Protein AF-A0A519UIN7-F1 (afdb_monomer)

Radius of gyration: 30.74 Å; Cα contacts (8 Å, |Δi|>4): 20; chains: 1; bounding box: 62×39×63 Å

Secondary structure (DSSP, 8-state):
--HHHHHHHHHHHHHHHHHTT--------SS---------GGGSSSSSSTT--HHHHHHHHHHH-

pLDDT: mean 85.28, std 12.85, range [58.28, 98.56]

Sequence (65 aa):
MNKCLKSLLFLLLITPLISIAQNTAKIAPKREFRGVWVATVTNIDWPSRQGLTIDQQKAELIGIL

Mean predicted aligned error: 11.81 Å

Foldseek 3Di:
DDPVVVVVVVVVVCVVVVVVPPPPPPPPDPDDDDDDDADDVVQPRDDVDPPDDPVSRVVVVVVVD

Solvent-accessible surface area (backbone atoms only — not comparable to full-atom values): 4419 Å² total; per-residue (Å²): 135,55,72,67,61,56,52,52,54,53,54,66,68,53,57,68,68,62,66,74,67,63,75,76,78,74,78,72,67,98,70,73,95,81,84,80,88,77,46,57,71,91,36,72,66,37,50,92,56,87,88,63,51,72,67,57,45,49,52,53,56,59,72,73,110

Structure (mmCIF, N/CA/C/O backbone):
data_AF-A0A519UIN7-F1
#
_entry.id   AF-A0A519UIN7-F1
#
loop_
_atom_site.group_PDB
_atom_site.id
_atom_site.type_symbol
_atom_site.label_atom_id
_atom_site.label_alt_id
_atom_site.label_comp_id
_atom_site.label_asym_id
_atom_site.label_entity_id
_atom_site.label_seq_id
_atom_site.pdbx_PDB_ins_code
_atom_site.Cartn_x
_atom_site.Cartn_y
_atom_site.Cartn_z
_atom_site.occupancy
_atom_site.B_iso_or_equiv
_atom_site.auth_seq_id
_atom_site.auth_comp_id
_atom_site.auth_asym_id
_atom_site.auth_atom_id
_atom_site.pdbx_PDB_model_num
ATOM 1 N N . MET A 1 1 ? 45.931 29.992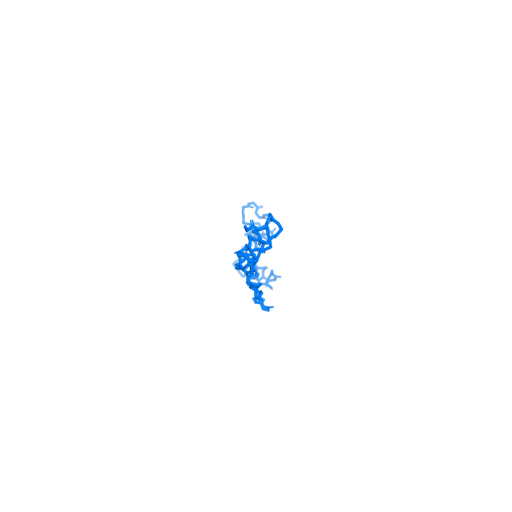 -44.403 1.00 58.28 1 MET A N 1
ATOM 2 C CA . MET A 1 1 ? 45.203 28.845 -43.815 1.00 58.28 1 MET A CA 1
ATOM 3 C C . MET A 1 1 ? 43.727 28.943 -44.169 1.00 58.28 1 MET A C 1
ATOM 5 O O . MET A 1 1 ? 43.034 29.846 -43.710 1.00 58.28 1 MET A O 1
ATOM 9 N N . ASN A 1 2 ? 43.307 28.079 -45.083 1.00 75.56 2 ASN A N 1
ATOM 10 C CA . ASN A 1 2 ? 42.129 28.219 -45.936 1.00 75.56 2 ASN A CA 1
ATOM 11 C C . ASN A 1 2 ? 40.862 28.069 -45.078 1.00 75.56 2 ASN A C 1
ATOM 13 O O . ASN A 1 2 ? 40.845 27.233 -44.178 1.00 75.56 2 ASN A O 1
ATOM 17 N N . LYS A 1 3 ? 39.812 28.868 -45.323 1.00 75.88 3 LYS A N 1
ATOM 18 C CA . LYS A 1 3 ? 38.584 28.888 -44.492 1.00 75.88 3 LYS A CA 1
ATOM 19 C C . LYS A 1 3 ? 37.994 27.484 -44.264 1.00 75.88 3 LYS A C 1
ATOM 21 O O . LYS A 1 3 ? 37.584 27.171 -43.153 1.00 75.88 3 LYS A O 1
ATOM 26 N N . CYS A 1 4 ? 38.067 26.626 -45.283 1.00 75.06 4 CYS A N 1
ATOM 27 C CA . CYS A 1 4 ? 37.653 25.222 -45.223 1.00 75.06 4 CYS A CA 1
ATOM 28 C C . CYS A 1 4 ? 38.448 24.404 -44.184 1.00 75.06 4 CYS A C 1
ATOM 30 O O . CYS A 1 4 ? 37.861 23.695 -43.374 1.00 75.06 4 CYS A O 1
ATOM 32 N N . LEU A 1 5 ? 39.774 24.582 -44.122 1.00 81.88 5 LEU A N 1
ATOM 33 C CA . LEU A 1 5 ? 40.645 23.856 -43.191 1.00 81.88 5 LEU A CA 1
ATOM 34 C C . LEU A 1 5 ? 40.381 24.248 -41.729 1.00 81.88 5 LEU A C 1
ATOM 36 O O . LEU A 1 5 ? 40.369 23.394 -40.849 1.00 81.88 5 LEU A O 1
ATOM 40 N N . LYS A 1 6 ? 40.115 25.536 -41.471 1.00 80.38 6 LYS A N 1
ATOM 41 C CA . LYS A 1 6 ? 39.746 26.020 -40.129 1.00 80.38 6 LYS A CA 1
ATOM 42 C C . LYS A 1 6 ? 38.376 25.499 -39.688 1.00 80.38 6 LYS A C 1
ATOM 44 O O . LYS A 1 6 ? 38.223 25.117 -38.534 1.00 80.38 6 LYS A O 1
ATOM 49 N N . SER A 1 7 ? 37.407 25.457 -40.605 1.00 77.62 7 SER A N 1
ATOM 50 C CA . SER A 1 7 ? 36.066 24.933 -40.319 1.00 77.62 7 SER A CA 1
ATOM 51 C C . SER A 1 7 ? 36.088 23.431 -40.030 1.00 77.62 7 SER A C 1
ATOM 53 O O . SER A 1 7 ? 35.364 22.972 -39.152 1.00 77.62 7 SER A O 1
ATOM 55 N N . LEU A 1 8 ? 36.945 22.678 -40.728 1.00 81.94 8 L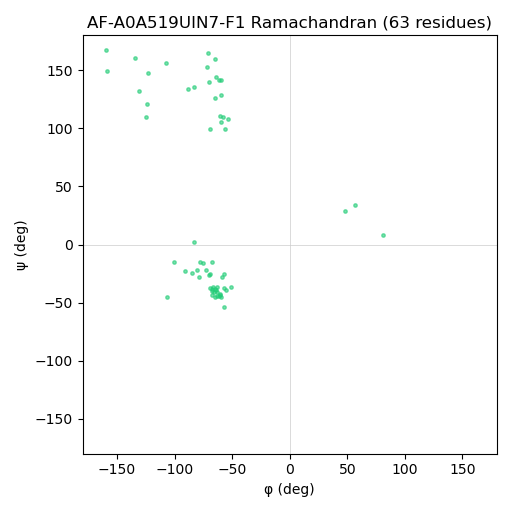EU A N 1
ATOM 56 C CA . LEU A 1 8 ? 37.114 21.244 -40.504 1.00 81.94 8 LEU A CA 1
ATOM 57 C C . LEU A 1 8 ? 37.739 20.959 -39.129 1.00 81.94 8 LEU A C 1
ATOM 59 O O . LEU A 1 8 ? 37.252 20.103 -38.398 1.00 81.94 8 LEU A O 1
ATOM 63 N N . LEU A 1 9 ? 38.770 21.722 -38.749 1.00 82.12 9 LEU A N 1
ATOM 64 C CA . LEU A 1 9 ? 39.412 21.612 -37.434 1.00 82.12 9 LEU A CA 1
ATOM 65 C C . LEU A 1 9 ? 38.460 21.978 -36.287 1.00 82.12 9 LEU A C 1
ATOM 67 O O . LEU A 1 9 ? 38.459 21.313 -35.257 1.00 82.12 9 LEU A O 1
ATOM 71 N N . PHE A 1 10 ? 37.623 23.001 -36.471 1.00 80.00 10 PHE A N 1
ATOM 72 C CA . PHE A 1 10 ? 36.625 23.399 -35.477 1.00 80.00 10 PHE A CA 1
ATOM 73 C C . PHE A 1 10 ? 35.549 22.322 -35.268 1.00 80.00 10 PHE A C 1
ATOM 75 O O . PHE A 1 10 ? 35.197 22.022 -34.130 1.00 80.00 10 PHE A O 1
ATOM 82 N N . LEU A 1 11 ? 35.078 21.685 -36.347 1.00 74.75 11 LEU A N 1
ATOM 83 C CA . LEU A 1 11 ? 34.104 20.593 -36.265 1.00 74.75 11 LEU A CA 1
ATOM 84 C C . LEU A 1 11 ? 34.670 19.381 -35.504 1.00 74.75 11 LEU A C 1
ATOM 86 O O . LEU A 1 11 ? 33.982 18.798 -34.671 1.00 74.75 11 LEU A O 1
ATOM 90 N N . LEU A 1 12 ? 35.942 19.053 -35.742 1.00 78.31 12 LEU A N 1
ATOM 91 C CA . LEU A 1 12 ? 36.639 17.918 -35.126 1.00 78.31 12 LEU A CA 1
ATOM 92 C C . LEU A 1 12 ? 36.917 18.131 -33.623 1.00 78.31 12 LEU A C 1
ATOM 94 O O . LEU A 1 12 ? 36.993 17.174 -32.857 1.00 78.31 12 LEU A O 1
ATOM 98 N N . LEU A 1 13 ? 37.021 19.388 -33.181 1.00 76.31 13 LEU A N 1
ATOM 99 C CA . LEU A 1 13 ? 37.202 19.743 -31.768 1.00 76.31 13 LEU A CA 1
ATOM 100 C C . LEU A 1 13 ? 35.893 19.731 -30.959 1.00 76.31 13 LEU A C 1
ATOM 102 O O . LEU A 1 13 ? 35.943 19.582 -29.741 1.00 76.31 13 LEU A O 1
ATOM 106 N N . ILE A 1 14 ? 34.730 19.858 -31.606 1.00 71.50 14 ILE A N 1
ATOM 107 C CA . ILE A 1 14 ? 33.420 19.905 -30.927 1.00 71.50 14 ILE A CA 1
ATOM 108 C C . ILE A 1 14 ? 32.785 18.514 -30.781 1.00 71.50 14 ILE A C 1
ATOM 110 O O . ILE A 1 14 ? 31.999 18.285 -29.863 1.00 71.50 14 ILE A O 1
ATOM 114 N N . THR A 1 15 ? 33.166 17.545 -31.616 1.00 65.06 15 THR A N 1
ATOM 115 C CA . THR A 1 15 ? 32.616 16.181 -31.581 1.00 65.06 15 THR A CA 1
ATOM 116 C C . THR A 1 15 ? 32.741 15.423 -30.244 1.00 65.06 15 THR A C 1
ATOM 118 O O . THR A 1 15 ? 31.775 14.740 -29.899 1.00 65.06 15 THR A O 1
ATOM 121 N N . PRO A 1 16 ? 33.823 15.516 -29.435 1.00 65.62 16 PRO A N 1
ATOM 122 C CA . PRO A 1 16 ? 33.903 14.743 -28.190 1.00 65.62 16 PRO A CA 1
ATOM 123 C C . PRO A 1 16 ? 33.020 15.289 -27.052 1.00 65.62 16 PRO A C 1
ATOM 125 O O . PRO A 1 16 ? 32.740 14.552 -26.110 1.00 65.62 16 PRO A O 1
ATOM 128 N N . LEU A 1 17 ? 32.534 16.537 -27.133 1.00 61.94 17 LEU A N 1
ATOM 129 C CA . LEU A 1 17 ? 31.650 17.126 -26.112 1.00 61.94 17 LEU A CA 1
ATOM 130 C C . LEU A 1 17 ? 30.256 16.479 -26.093 1.00 61.94 17 LEU A C 1
ATOM 132 O O . LEU A 1 17 ? 29.594 16.471 -25.059 1.00 61.94 17 LEU A O 1
ATOM 136 N N . ILE A 1 18 ? 29.819 15.901 -27.215 1.00 62.22 18 ILE A N 1
ATOM 137 C CA . ILE A 1 18 ? 28.489 15.289 -27.348 1.00 62.22 18 ILE A CA 1
ATOM 138 C C . ILE A 1 18 ? 28.458 13.887 -26.708 1.00 62.22 18 ILE A C 1
ATOM 140 O O . ILE A 1 18 ? 27.425 13.467 -26.190 1.00 62.22 18 ILE A O 1
ATOM 144 N N . SER A 1 19 ? 29.593 13.179 -26.659 1.00 61.22 19 SER A N 1
ATOM 145 C CA . SER A 1 19 ? 29.672 11.811 -26.114 1.00 61.22 19 SER A CA 1
ATOM 146 C C . SER A 1 19 ? 29.557 11.738 -24.587 1.00 61.22 19 SER A C 1
ATOM 148 O O . SER A 1 19 ? 29.167 10.703 -24.057 1.00 61.22 19 SER A O 1
ATOM 150 N N . ILE A 1 20 ? 29.848 12.827 -23.868 1.00 61.03 20 ILE A N 1
ATOM 151 C CA . ILE A 1 20 ? 29.754 12.885 -22.395 1.00 61.03 20 ILE A CA 1
ATOM 152 C C . ILE A 1 20 ? 28.291 13.044 -21.930 1.00 61.03 20 ILE A C 1
ATOM 154 O O . ILE A 1 20 ? 27.973 12.810 -20.769 1.00 61.03 20 ILE A O 1
ATOM 158 N N . ALA A 1 21 ? 27.378 13.409 -22.838 1.00 63.50 21 ALA A N 1
ATOM 159 C CA . ALA A 1 21 ? 25.956 13.589 -22.546 1.00 63.50 21 ALA A CA 1
ATOM 160 C C . ALA A 1 21 ? 25.149 12.277 -22.567 1.00 63.50 21 ALA A C 1
ATOM 162 O O . ALA A 1 21 ? 23.928 12.305 -22.391 1.00 63.50 21 ALA A O 1
ATOM 163 N N . GLN A 1 22 ? 25.793 11.125 -22.789 1.00 67.81 22 GLN A N 1
ATOM 164 C CA . GLN A 1 22 ? 25.110 9.839 -22.706 1.00 67.81 22 GLN A CA 1
ATOM 165 C C . GLN A 1 22 ? 24.746 9.554 -21.248 1.00 67.81 22 GLN A C 1
ATOM 167 O O . GLN A 1 22 ? 25.564 9.114 -20.444 1.00 67.81 22 GLN A O 1
ATOM 172 N N . ASN A 1 23 ? 23.483 9.830 -20.926 1.00 66.12 23 ASN A N 1
ATOM 173 C CA . ASN A 1 23 ? 22.830 9.401 -19.703 1.00 66.12 23 ASN A CA 1
ATOM 174 C C . ASN A 1 23 ? 23.019 7.881 -19.612 1.00 66.12 23 ASN A C 1
ATOM 176 O O . ASN A 1 23 ? 22.468 7.141 -20.430 1.00 66.12 23 ASN A O 1
ATOM 180 N N . 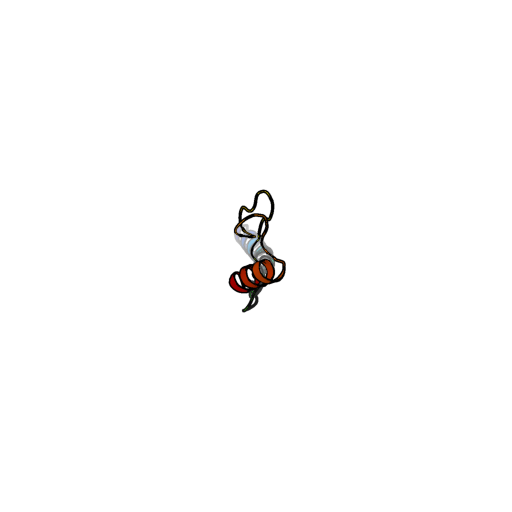THR A 1 24 ? 23.869 7.414 -18.694 1.00 67.12 24 THR A N 1
ATOM 181 C CA . THR A 1 24 ? 24.036 5.985 -18.441 1.00 67.12 24 THR A CA 1
ATOM 182 C C . THR A 1 24 ? 22.667 5.483 -18.029 1.00 67.12 24 THR A C 1
ATOM 184 O O . THR A 1 24 ? 22.184 5.819 -16.951 1.00 67.12 24 THR A O 1
ATOM 187 N N . ALA A 1 25 ? 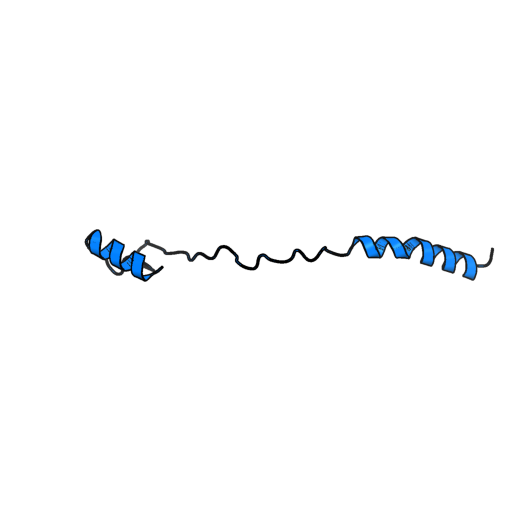21.988 4.767 -18.928 1.00 68.19 25 ALA A N 1
ATOM 188 C CA . ALA A 1 25 ? 20.663 4.241 -18.666 1.00 68.19 25 ALA A CA 1
ATOM 189 C C . ALA A 1 25 ? 20.766 3.385 -17.402 1.00 68.19 25 ALA A C 1
ATOM 191 O O . ALA A 1 25 ? 21.274 2.264 -17.440 1.00 68.19 25 ALA A O 1
ATOM 192 N N . LYS A 1 26 ? 20.373 3.955 -16.256 1.00 73.62 26 LYS A N 1
ATOM 193 C CA . LYS A 1 26 ? 20.316 3.236 -14.991 1.00 73.62 26 LYS A CA 1
ATOM 194 C C . LYS A 1 26 ? 19.372 2.078 -15.247 1.00 73.62 26 LYS A C 1
ATOM 196 O O . LYS A 1 26 ? 18.177 2.289 -15.440 1.00 73.62 26 LYS A O 1
ATOM 201 N N . ILE A 1 27 ? 19.923 0.871 -15.297 1.00 80.19 27 ILE A N 1
ATOM 202 C CA . ILE A 1 27 ? 19.128 -0.342 -15.417 1.00 80.19 27 ILE A CA 1
ATOM 203 C C . ILE A 1 27 ? 18.230 -0.361 -14.182 1.00 80.19 27 ILE A C 1
ATOM 205 O O . ILE A 1 27 ? 18.721 -0.470 -13.055 1.00 80.19 27 ILE A O 1
ATOM 209 N N . ALA A 1 28 ? 16.929 -0.165 -14.392 1.00 81.81 28 ALA A N 1
ATOM 210 C CA . ALA A 1 28 ? 15.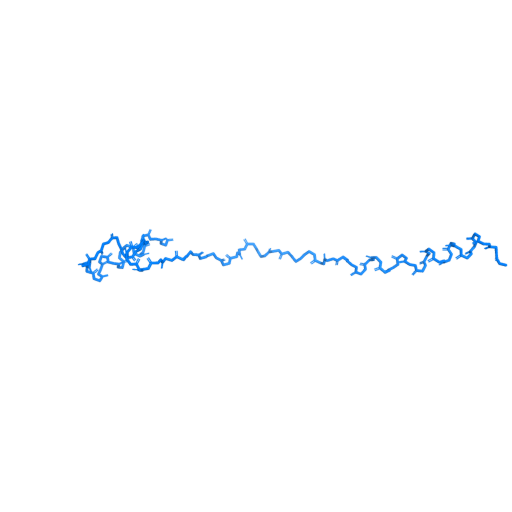966 -0.202 -13.307 1.00 81.81 28 ALA A CA 1
ATOM 211 C C . ALA A 1 28 ? 16.026 -1.585 -12.636 1.00 81.81 28 ALA A C 1
ATOM 213 O O . ALA A 1 28 ? 16.211 -2.599 -13.323 1.00 81.81 28 ALA A O 1
ATOM 214 N N . PRO A 1 29 ? 15.904 -1.659 -11.302 1.00 87.25 29 PRO A N 1
ATOM 215 C CA . PRO A 1 29 ? 15.929 -2.938 -10.616 1.00 87.25 29 PRO A CA 1
ATOM 216 C C . PRO A 1 29 ? 14.762 -3.812 -11.093 1.00 87.25 29 PRO A C 1
ATOM 218 O O . PRO A 1 29 ? 13.647 -3.335 -11.285 1.00 87.25 29 PRO A O 1
ATOM 221 N N . LYS A 1 30 ? 15.002 -5.123 -11.237 1.00 90.31 30 LYS A N 1
ATOM 222 C CA . LYS A 1 30 ? 13.971 -6.095 -11.660 1.00 90.31 30 LYS A CA 1
ATOM 223 C C . LYS A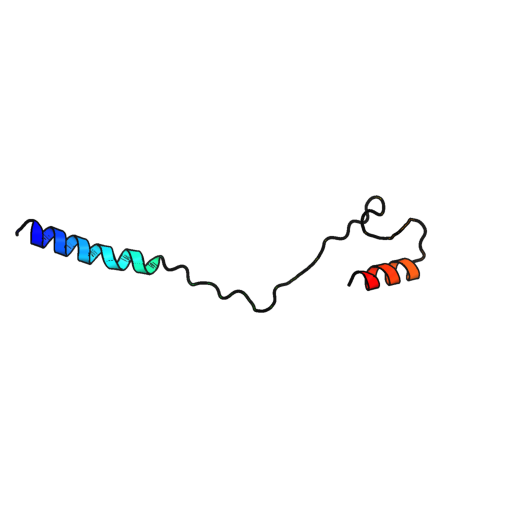 1 30 ? 12.743 -6.100 -10.738 1.00 90.31 30 LYS A C 1
ATOM 225 O O . LYS A 1 30 ? 11.660 -6.500 -11.157 1.00 90.31 30 LYS A O 1
ATOM 230 N N . ARG A 1 31 ? 12.922 -5.703 -9.477 1.00 92.06 31 ARG A N 1
ATOM 231 C CA . ARG A 1 31 ? 11.847 -5.499 -8.508 1.00 92.06 31 ARG A CA 1
ATOM 232 C C . ARG A 1 31 ? 12.025 -4.149 -7.843 1.00 92.06 31 ARG A C 1
ATOM 234 O O . ARG A 1 31 ? 13.112 -3.829 -7.372 1.00 92.06 31 ARG A O 1
ATOM 241 N N . GLU A 1 32 ? 10.937 -3.408 -7.784 1.00 89.88 32 GLU A N 1
ATOM 242 C CA . GLU A 1 32 ? 10.835 -2.168 -7.035 1.00 89.88 32 GLU A CA 1
ATOM 243 C C . GLU A 1 32 ? 9.970 -2.387 -5.797 1.00 89.88 32 GLU A C 1
ATOM 245 O O . GLU A 1 32 ? 9.148 -3.307 -5.747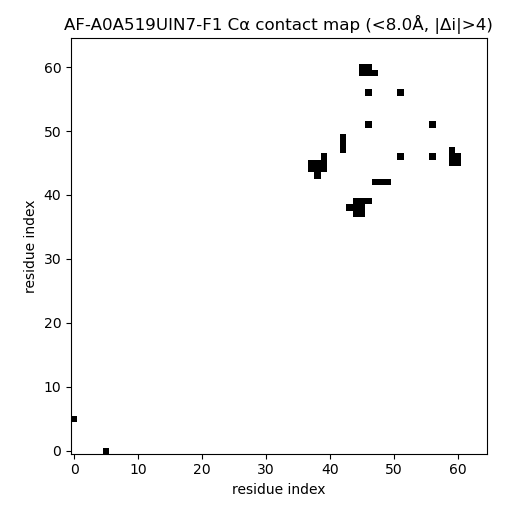 1.00 89.88 32 GLU A O 1
ATOM 250 N N . PHE A 1 33 ? 10.173 -1.547 -4.788 1.00 90.75 33 PHE A N 1
ATOM 251 C CA . PHE A 1 33 ? 9.265 -1.492 -3.657 1.00 90.75 33 PHE A CA 1
ATOM 252 C C . PHE A 1 33 ? 7.896 -1.002 -4.141 1.00 90.75 33 PHE A C 1
ATOM 254 O O . PHE A 1 33 ? 7.800 0.043 -4.783 1.00 90.75 33 PHE A O 1
ATOM 261 N N . ARG A 1 34 ? 6.844 -1.767 -3.840 1.00 89.56 34 ARG A N 1
ATOM 262 C CA . ARG A 1 34 ? 5.458 -1.440 -4.180 1.00 89.56 34 ARG A CA 1
ATOM 263 C C . ARG A 1 34 ? 4.649 -1.441 -2.896 1.00 89.56 34 ARG A C 1
ATOM 265 O O . ARG A 1 34 ? 4.608 -2.449 -2.200 1.00 89.56 34 ARG A O 1
ATOM 272 N N . GLY A 1 35 ? 4.034 -0.308 -2.597 1.00 92.75 35 GLY A N 1
ATOM 273 C CA . GLY A 1 35 ? 3.122 -0.142 -1.476 1.00 92.75 35 GLY A CA 1
ATOM 274 C C . GLY A 1 35 ? 1.880 0.609 -1.930 1.00 92.75 35 GLY A C 1
ATOM 275 O O . GLY A 1 35 ? 1.899 1.286 -2.960 1.00 92.75 35 GLY A O 1
ATOM 276 N N . VAL A 1 36 ? 0.811 0.479 -1.156 1.00 93.50 36 VAL A N 1
ATOM 277 C CA . VAL A 1 36 ? -0.439 1.218 -1.338 1.00 93.50 36 VAL A CA 1
ATOM 278 C C . VAL A 1 36 ? -0.753 1.980 -0.057 1.00 93.50 36 VAL A C 1
ATOM 280 O O . VAL A 1 36 ? -0.398 1.541 1.037 1.00 93.50 36 VAL A O 1
ATOM 283 N N . TRP A 1 37 ? -1.383 3.142 -0.196 1.00 94.69 37 TRP A N 1
ATOM 284 C CA . TRP A 1 37 ? -1.877 3.905 0.945 1.00 94.69 37 TRP A CA 1
ATOM 285 C C . TRP A 1 37 ? -3.237 3.356 1.360 1.00 94.69 37 TRP A C 1
ATOM 287 O O . TRP A 1 37 ? -4.077 3.105 0.503 1.00 94.69 37 TRP A O 1
ATOM 297 N N . VAL A 1 38 ? -3.430 3.178 2.665 1.00 95.62 38 VAL A N 1
ATOM 298 C CA . VAL A 1 38 ? -4.691 2.718 3.256 1.00 95.62 38 VAL A CA 1
ATOM 299 C C . VAL A 1 38 ? -5.115 3.750 4.297 1.00 95.62 38 VAL A C 1
ATOM 301 O O . VAL A 1 38 ? -4.454 3.911 5.326 1.00 95.62 38 VAL A O 1
ATOM 304 N N . ALA A 1 39 ? -6.178 4.496 4.010 1.00 96.88 39 ALA A N 1
ATOM 305 C CA . ALA A 1 39 ? -6.695 5.559 4.856 1.00 96.88 39 ALA A CA 1
ATOM 306 C C . ALA A 1 39 ? -7.716 5.039 5.879 1.00 96.88 39 ALA A C 1
ATOM 308 O O . ALA A 1 39 ? -8.668 4.328 5.550 1.00 96.88 39 ALA A O 1
ATOM 309 N N . THR A 1 40 ? -7.545 5.474 7.131 1.00 96.44 40 THR A N 1
ATOM 310 C CA . THR A 1 40 ? -8.414 5.109 8.264 1.00 96.44 40 THR A CA 1
ATOM 311 C C . THR A 1 40 ? -9.437 6.176 8.633 1.00 96.44 40 THR A C 1
ATOM 313 O O . THR A 1 40 ? -10.393 5.896 9.360 1.00 96.44 40 THR A O 1
ATOM 316 N N . VAL A 1 41 ? -9.263 7.410 8.146 1.00 96.94 41 VAL A N 1
ATOM 317 C CA . VAL A 1 41 ? -10.228 8.487 8.382 1.00 96.94 41 VAL A CA 1
ATOM 318 C C . VAL A 1 41 ? -11.577 8.069 7.814 1.00 96.94 41 VAL A C 1
ATOM 320 O O . VAL A 1 41 ? -11.654 7.585 6.689 1.00 96.94 41 VAL A O 1
ATOM 323 N N . THR A 1 42 ? -12.623 8.177 8.632 1.00 96.44 42 THR A N 1
ATOM 324 C CA . THR A 1 42 ? -13.997 7.792 8.270 1.00 96.44 42 THR A CA 1
ATOM 325 C C . THR A 1 42 ? -14.131 6.407 7.622 1.00 96.44 42 THR A C 1
ATOM 327 O O . THR A 1 42 ? -15.056 6.213 6.840 1.00 96.44 42 THR A O 1
ATOM 330 N N . ASN A 1 43 ? -13.237 5.454 7.931 1.00 97.00 43 ASN A N 1
ATOM 331 C CA . ASN A 1 43 ? -13.282 4.099 7.369 1.00 97.00 43 ASN A CA 1
ATOM 332 C C . ASN A 1 43 ? -13.247 4.066 5.824 1.00 97.00 43 ASN A C 1
ATOM 334 O O . ASN A 1 43 ? -13.896 3.211 5.231 1.00 97.00 43 ASN A O 1
ATOM 338 N N . ILE A 1 44 ? -12.534 5.004 5.174 1.00 96.81 44 ILE A N 1
ATOM 339 C CA . ILE A 1 44 ? -12.500 5.106 3.700 1.00 96.81 44 ILE A CA 1
ATOM 340 C C . ILE A 1 44 ? -12.015 3.801 3.064 1.00 96.81 44 ILE A C 1
ATOM 342 O O . ILE A 1 44 ? -12.714 3.255 2.215 1.00 96.81 44 ILE A O 1
ATOM 346 N N . ASP A 1 45 ? -10.848 3.309 3.491 1.00 97.19 45 ASP A N 1
ATOM 347 C CA . ASP A 1 45 ? -10.276 2.070 2.955 1.00 97.19 45 ASP A CA 1
ATOM 348 C C . ASP A 1 45 ? -10.392 0.919 3.959 1.00 97.19 45 ASP A C 1
ATOM 350 O O . ASP A 1 45 ? -10.754 -0.203 3.610 1.00 97.19 45 ASP A O 1
ATOM 354 N N . TRP A 1 46 ? -10.072 1.188 5.225 1.00 97.31 46 TRP A N 1
ATOM 355 C CA . TRP A 1 46 ? -10.073 0.194 6.294 1.00 97.31 46 TRP A CA 1
ATOM 356 C C . TRP A 1 46 ? -10.177 0.884 7.668 1.00 97.31 46 TRP A C 1
ATOM 358 O O . TRP A 1 46 ? -9.652 1.987 7.832 1.00 97.31 46 TRP A O 1
ATOM 368 N N . PRO A 1 47 ? -10.788 0.266 8.696 1.00 97.81 47 PRO A N 1
ATOM 369 C CA . PRO A 1 47 ? -11.547 -0.985 8.636 1.00 97.81 47 PRO A CA 1
ATOM 370 C C . PRO A 1 47 ? -12.881 -0.813 7.913 1.00 97.81 47 PRO A C 1
ATOM 372 O O . PRO A 1 47 ? -13.345 0.313 7.761 1.00 97.81 47 PRO A O 1
ATOM 375 N N . SER A 1 48 ? -13.527 -1.914 7.519 1.00 97.19 48 SER A N 1
ATOM 376 C CA . SER A 1 48 ? -14.768 -1.880 6.722 1.00 97.19 48 SER A CA 1
ATOM 377 C C . SER A 1 48 ? -15.919 -1.123 7.392 1.00 97.19 48 SER A C 1
ATOM 379 O O . SER A 1 48 ? -16.804 -0.589 6.725 1.00 97.19 48 SER A O 1
ATOM 381 N N . ARG A 1 49 ? -15.928 -1.091 8.729 1.00 97.19 49 ARG A N 1
ATOM 382 C CA . ARG A 1 49 ? -16.881 -0.338 9.547 1.00 97.19 49 ARG A CA 1
ATOM 383 C C . ARG A 1 49 ? -16.343 -0.107 10.955 1.00 97.19 49 ARG A C 1
ATOM 385 O O . ARG A 1 49 ? -15.378 -0.731 11.394 1.00 97.19 49 ARG A O 1
ATOM 392 N N . GLN A 1 50 ? -17.011 0.773 11.688 1.00 96.75 50 GLN A N 1
ATOM 393 C CA . GLN A 1 50 ? -16.713 1.045 13.092 1.00 96.75 50 GLN A CA 1
ATOM 394 C C . GLN A 1 50 ? -17.147 -0.117 13.999 1.00 96.75 50 GLN A C 1
ATOM 396 O O . GLN A 1 50 ? -18.087 -0.849 13.689 1.00 96.75 50 GLN A O 1
ATOM 401 N N . GLY A 1 51 ? -16.470 -0.272 15.140 1.00 96.69 51 GLY A N 1
ATOM 402 C CA . GLY A 1 51 ? -16.843 -1.244 16.178 1.00 96.69 51 GLY A CA 1
ATOM 403 C C . GLY A 1 51 ? -16.394 -2.689 15.933 1.00 96.69 51 GLY A C 1
ATOM 404 O O . GLY A 1 51 ? -16.790 -3.573 16.689 1.00 96.69 51 GLY A O 1
ATOM 405 N N . LEU A 1 52 ? -15.572 -2.950 14.911 1.00 98.06 52 LEU A N 1
ATOM 406 C CA . LEU A 1 52 ? -14.968 -4.269 14.706 1.00 98.06 52 LEU A CA 1
ATOM 407 C C . LEU A 1 52 ? -14.028 -4.644 15.852 1.00 98.06 52 LEU A C 1
ATOM 409 O O . LEU A 1 52 ? -13.277 -3.800 16.353 1.00 98.06 52 LEU A O 1
ATOM 413 N N . THR A 1 53 ? -14.011 -5.929 16.206 1.00 98.50 53 THR A N 1
ATOM 414 C CA . THR A 1 53 ? -13.023 -6.458 17.151 1.00 98.50 53 THR A CA 1
ATOM 415 C C . THR A 1 53 ? -11.616 -6.360 16.566 1.00 98.50 53 THR A C 1
ATOM 417 O O . THR A 1 53 ? -11.428 -6.294 15.349 1.00 98.50 53 THR A O 1
ATOM 420 N N . ILE A 1 54 ? -10.605 -6.393 17.433 1.00 97.81 54 ILE A N 1
ATOM 421 C CA . ILE A 1 54 ? -9.198 -6.377 17.008 1.00 97.81 54 ILE A CA 1
ATOM 422 C C . ILE A 1 54 ? -8.908 -7.527 16.032 1.00 97.81 54 ILE A C 1
ATOM 424 O O . ILE A 1 54 ? -8.201 -7.332 15.046 1.00 97.81 54 ILE A O 1
ATOM 428 N N . ASP A 1 55 ? -9.476 -8.709 16.273 1.00 98.56 55 ASP A N 1
ATOM 429 C CA . ASP A 1 55 ? -9.250 -9.878 15.420 1.00 98.56 55 ASP A CA 1
ATOM 430 C C . ASP A 1 55 ? -9.895 -9.720 14.039 1.00 98.56 55 ASP A C 1
ATOM 432 O O . ASP A 1 55 ? -9.285 -10.078 13.034 1.00 98.56 55 ASP A O 1
ATOM 436 N N . GLN A 1 56 ? -11.083 -9.111 13.966 1.00 98.50 56 GLN A N 1
ATOM 437 C CA . GLN A 1 56 ? -11.738 -8.789 12.694 1.00 98.50 56 GLN A CA 1
ATOM 438 C C . GLN A 1 56 ? -10.938 -7.755 11.899 1.00 98.50 56 GLN A C 1
ATOM 440 O O . GLN A 1 56 ? -10.693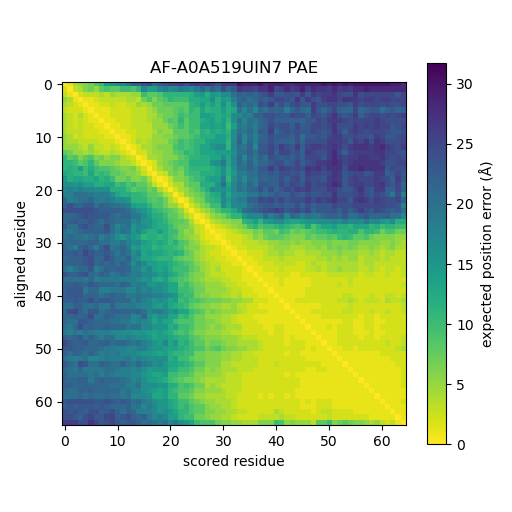 -7.947 10.713 1.00 98.50 56 GLN A O 1
ATOM 445 N N . GLN A 1 57 ? -10.471 -6.694 12.561 1.00 98.00 57 GLN A N 1
ATOM 446 C CA . GLN A 1 57 ? -9.639 -5.667 11.934 1.00 98.00 57 GLN A CA 1
ATOM 447 C C . GLN A 1 57 ? -8.344 -6.262 11.362 1.00 98.00 57 GLN A C 1
ATOM 449 O O . GLN A 1 57 ? -7.986 -5.988 10.216 1.00 98.00 57 GLN A O 1
ATOM 454 N N . LYS A 1 58 ? -7.662 -7.124 12.129 1.00 97.69 58 LYS A N 1
ATOM 455 C CA . LYS A 1 58 ? -6.462 -7.837 11.665 1.00 97.69 58 LYS A CA 1
ATOM 456 C C . LYS A 1 58 ? -6.756 -8.734 10.468 1.00 97.69 58 LYS A C 1
ATOM 458 O O . LYS A 1 58 ? -5.979 -8.728 9.520 1.00 97.69 58 LYS A O 1
ATOM 463 N N . ALA A 1 59 ? -7.857 -9.483 10.506 1.00 98.31 59 ALA A N 1
ATOM 464 C CA . ALA A 1 59 ? -8.253 -10.344 9.397 1.00 98.31 59 ALA A CA 1
ATOM 465 C C . ALA A 1 59 ? -8.502 -9.536 8.114 1.00 98.31 59 ALA A C 1
ATOM 467 O O . ALA A 1 59 ? -8.028 -9.926 7.050 1.00 98.31 59 ALA A O 1
ATOM 468 N N . GLU A 1 60 ? -9.1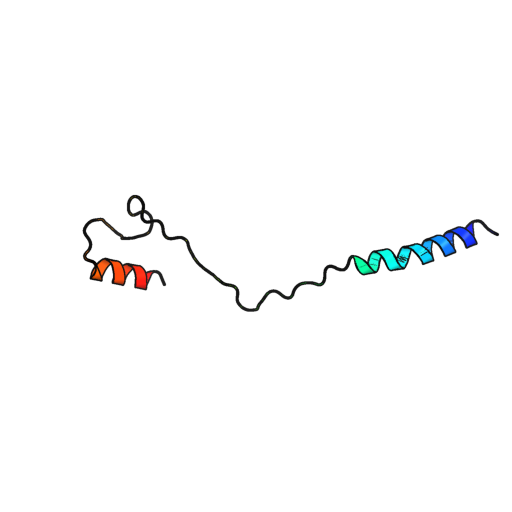71 -8.384 8.218 1.00 97.94 60 GLU A N 1
ATOM 469 C CA . GLU A 1 60 ? -9.374 -7.479 7.082 1.00 97.94 60 GLU A CA 1
ATOM 470 C C . GLU A 1 60 ? -8.052 -6.927 6.543 1.00 97.94 60 GLU A C 1
ATOM 472 O O . GLU A 1 60 ? -7.842 -6.928 5.335 1.00 97.94 60 GLU A O 1
ATOM 477 N N . LEU A 1 61 ? -7.136 -6.506 7.422 1.00 96.06 61 LEU A N 1
ATOM 478 C CA . LEU A 1 61 ? -5.845 -5.963 6.999 1.00 96.06 61 LEU A CA 1
ATOM 479 C C . LEU A 1 61 ? -4.981 -7.021 6.300 1.00 96.06 61 LEU A C 1
ATOM 481 O O . LEU A 1 61 ? -4.319 -6.717 5.315 1.00 96.06 61 LEU A O 1
ATOM 485 N N . ILE A 1 62 ? -5.014 -8.269 6.780 1.00 97.00 62 ILE A N 1
ATOM 486 C CA . ILE A 1 62 ? -4.350 -9.401 6.119 1.00 97.00 62 ILE A CA 1
ATOM 487 C C . ILE A 1 62 ? -4.957 -9.652 4.736 1.00 97.00 62 ILE A C 1
ATOM 489 O O . ILE A 1 62 ? -4.219 -9.974 3.816 1.00 97.00 62 ILE A O 1
ATOM 493 N N . GLY A 1 63 ? -6.270 -9.475 4.571 1.00 96.06 63 GLY A N 1
ATOM 494 C CA . GLY A 1 63 ? -6.936 -9.611 3.273 1.00 96.06 63 GLY A CA 1
ATOM 495 C C . GLY A 1 63 ? -6.572 -8.533 2.242 1.00 96.06 63 GLY A C 1
ATOM 496 O O . GLY A 1 63 ? -6.868 -8.720 1.066 1.00 96.06 63 GLY A O 1
ATOM 497 N N . ILE A 1 64 ? -5.958 -7.420 2.661 1.00 93.25 64 ILE A N 1
ATOM 498 C CA . ILE A 1 64 ? -5.481 -6.348 1.768 1.00 93.25 64 ILE A CA 1
ATOM 499 C C . ILE A 1 64 ? -4.076 -6.652 1.206 1.00 93.25 64 ILE A C 1
ATOM 501 O O . ILE A 1 64 ? -3.719 -6.117 0.155 1.00 93.25 64 ILE A O 1
ATOM 505 N N . LEU A 1 65 ? -3.281 -7.480 1.896 1.00 85.25 65 LEU A N 1
ATOM 506 C CA . LEU A 1 65 ? -1.914 -7.864 1.506 1.00 85.25 65 LEU A CA 1
ATOM 507 C C . LEU A 1 65 ? -1.904 -8.976 0.449 1.00 85.25 65 LEU A C 1
ATOM 509 O O . LEU A 1 65 ? -1.005 -8.918 -0.422 1.00 85.25 65 LEU A O 1
#